Protein AF-A0A6V7JDU8-F1 (afdb_monomer_lite)

Sequence (93 aa):
NGGRIVFATDDWFAVAENLLRDDEPVWKEGLFTEFGKWMDGWETRRKRCAGHDWAIIALKEASIIKGFCIDTAYFTGNYAPRISIQAARLNED

Structure (mmCIF, N/CA/C/O backbone):
data_AF-A0A6V7JDU8-F1
#
_entry.id   AF-A0A6V7JDU8-F1
#
loop_
_atom_site.group_PDB
_atom_site.id
_atom_site.type_symbol
_atom_site.label_atom_id
_atom_site.label_alt_id
_atom_site.label_comp_id
_atom_site.label_asym_id
_atom_site.label_entity_id
_atom_site.label_seq_id
_atom_site.pdbx_PDB_ins_code
_atom_site.Cartn_x
_atom_site.Cartn_y
_atom_site.Cartn_z
_atom_site.occupancy
_atom_site.B_iso_or_equiv
_atom_site.auth_seq_id
_atom_site.auth_comp_id
_atom_site.auth_asym_id
_atom_site.auth_atom_id
_atom_site.pdbx_PDB_model_num
ATOM 1 N N . ASN A 1 1 ? -4.707 -8.317 -11.485 1.00 72.50 1 ASN A N 1
ATOM 2 C CA . ASN A 1 1 ? -3.803 -8.107 -12.664 1.00 72.50 1 ASN A CA 1
ATOM 3 C C . ASN A 1 1 ? -2.361 -8.656 -12.563 1.00 72.50 1 ASN A C 1
ATOM 5 O O . ASN A 1 1 ? -1.542 -8.340 -13.421 1.00 72.50 1 ASN A O 1
ATOM 9 N N . GLY A 1 2 ? -2.021 -9.522 -11.596 1.00 88.69 2 GLY A N 1
ATOM 10 C CA . GLY A 1 2 ? -0.708 -10.200 -11.540 1.00 88.69 2 GLY A CA 1
ATOM 11 C C . GLY A 1 2 ? 0.458 -9.381 -10.965 1.00 88.69 2 GLY A C 1
ATOM 12 O O . GLY A 1 2 ? 1.577 -9.884 -10.928 1.00 88.69 2 GLY A O 1
ATOM 13 N N . GLY A 1 3 ? 0.213 -8.146 -10.516 1.00 94.31 3 GLY A N 1
ATOM 14 C CA . GLY A 1 3 ? 1.158 -7.423 -9.664 1.00 94.31 3 GLY A CA 1
ATOM 15 C C . GLY A 1 3 ? 1.184 -8.007 -8.251 1.00 94.31 3 GLY A C 1
ATOM 16 O O . GLY A 1 3 ? 0.236 -8.678 -7.840 1.00 94.31 3 GLY A O 1
ATOM 17 N N . ARG A 1 4 ? 2.270 -7.770 -7.514 1.00 96.69 4 ARG A N 1
ATOM 18 C CA . ARG A 1 4 ? 2.451 -8.303 -6.155 1.00 96.69 4 ARG A CA 1
ATOM 19 C C . ARG A 1 4 ? 3.279 -7.377 -5.278 1.00 96.69 4 ARG A C 1
ATOM 21 O O . ARG A 1 4 ? 4.160 -6.675 -5.779 1.00 96.69 4 ARG A O 1
ATOM 28 N N . ILE A 1 5 ? 3.056 -7.451 -3.971 1.00 97.94 5 ILE A N 1
ATOM 29 C CA . ILE A 1 5 ? 3.973 -6.878 -2.988 1.00 97.94 5 ILE A CA 1
ATOM 30 C C . ILE A 1 5 ? 5.250 -7.727 -2.969 1.00 97.94 5 ILE A C 1
ATOM 32 O O . ILE A 1 5 ? 5.214 -8.957 -2.968 1.00 97.94 5 ILE A O 1
ATOM 36 N N . VAL A 1 6 ? 6.399 -7.065 -3.052 1.00 97.62 6 VAL A N 1
ATOM 37 C CA . VAL A 1 6 ? 7.726 -7.687 -2.914 1.00 97.62 6 VAL A CA 1
ATOM 38 C C . VAL A 1 6 ? 8.247 -7.498 -1.495 1.00 97.62 6 VAL A C 1
ATOM 40 O O . VAL A 1 6 ? 8.958 -8.352 -0.976 1.00 97.62 6 VAL A O 1
ATOM 43 N N . PHE A 1 7 ? 7.916 -6.358 -0.896 1.00 98.19 7 PHE A N 1
ATOM 44 C CA . PHE A 1 7 ? 8.372 -5.950 0.419 1.00 98.19 7 PHE A CA 1
ATOM 45 C C . PHE A 1 7 ? 7.441 -4.869 0.966 1.00 98.19 7 PHE A C 1
ATOM 47 O O . PHE A 1 7 ? 6.981 -4.027 0.195 1.00 98.19 7 PHE A O 1
ATOM 54 N N . ALA A 1 8 ? 7.249 -4.848 2.279 1.00 98.44 8 ALA A N 1
ATOM 55 C CA . ALA A 1 8 ? 6.661 -3.742 3.017 1.00 98.44 8 ALA A CA 1
ATOM 56 C C . ALA A 1 8 ? 7.451 -3.544 4.315 1.00 98.44 8 ALA A C 1
ATOM 58 O O . ALA A 1 8 ? 7.933 -4.508 4.914 1.00 98.44 8 ALA A O 1
ATOM 59 N N . THR A 1 9 ? 7.631 -2.294 4.743 1.00 98.19 9 THR A N 1
ATOM 60 C CA . THR A 1 9 ? 8.393 -2.004 5.967 1.00 98.19 9 THR A CA 1
ATOM 61 C C . THR A 1 9 ? 7.701 -2.479 7.237 1.00 98.19 9 THR A C 1
ATOM 63 O O . THR A 1 9 ? 8.380 -2.779 8.218 1.00 98.19 9 THR A O 1
ATOM 66 N N . ASP A 1 10 ? 6.370 -2.491 7.241 1.00 97.88 10 ASP A N 1
ATOM 67 C CA . ASP A 1 10 ? 5.547 -2.892 8.376 1.00 97.88 10 ASP A CA 1
ATOM 68 C C . ASP A 1 10 ? 4.143 -3.263 7.883 1.00 97.88 10 ASP A C 1
ATOM 70 O O . ASP A 1 10 ? 3.542 -2.498 7.139 1.00 97.88 10 ASP A O 1
ATOM 74 N N . ASP A 1 11 ? 3.622 -4.404 8.325 1.00 97.81 11 ASP A N 1
ATOM 75 C CA . ASP A 1 11 ? 2.293 -4.932 7.966 1.00 97.81 11 ASP A CA 1
ATOM 76 C C . ASP A 1 11 ? 1.447 -5.230 9.216 1.00 97.81 11 ASP A C 1
ATOM 78 O O . ASP A 1 11 ? 0.563 -6.083 9.216 1.00 97.81 11 ASP A O 1
ATOM 82 N N . TRP A 1 12 ? 1.761 -4.564 10.329 1.00 96.44 12 TRP A N 1
ATOM 83 C CA . TRP A 1 12 ? 1.243 -4.929 11.645 1.00 96.44 12 TRP A CA 1
ATOM 84 C C . TRP A 1 12 ? -0.285 -4.877 11.775 1.00 96.44 12 TRP A C 1
ATOM 86 O O . TRP A 1 12 ? -0.868 -5.813 12.312 1.00 96.44 12 TRP A O 1
ATOM 96 N N . PHE A 1 13 ? -0.937 -3.781 11.361 1.00 97.31 13 PHE A N 1
ATOM 97 C CA . PHE A 1 13 ? -2.387 -3.617 11.552 1.00 97.31 13 PHE A CA 1
ATOM 98 C C . PHE A 1 13 ? -3.184 -4.167 10.368 1.00 97.31 13 PHE A C 1
ATOM 100 O O . PHE A 1 13 ? -4.196 -4.844 10.565 1.00 97.31 13 PHE A O 1
ATOM 107 N N . ALA A 1 14 ? -2.718 -3.901 9.149 1.00 97.81 14 ALA A N 1
ATOM 108 C CA . ALA A 1 14 ? -3.268 -4.456 7.922 1.00 97.81 14 ALA A CA 1
ATOM 109 C C . ALA A 1 14 ? -2.172 -4.530 6.853 1.00 97.81 14 ALA A C 1
ATOM 111 O O . ALA A 1 14 ? -1.315 -3.652 6.800 1.00 97.81 14 ALA A O 1
ATOM 112 N N . VAL A 1 15 ? -2.200 -5.577 6.028 1.00 98.12 15 VAL A N 1
ATOM 113 C CA . VAL A 1 15 ? -1.099 -5.95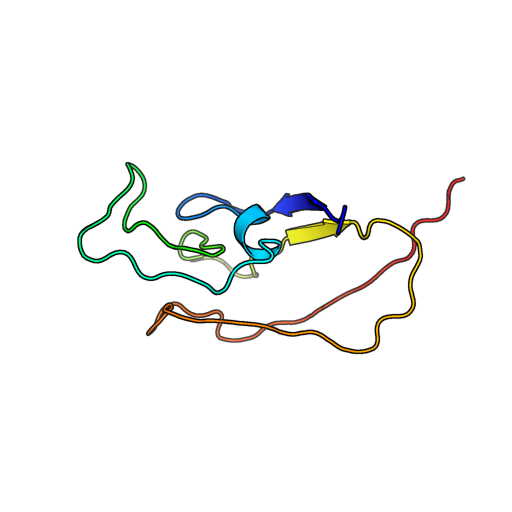8 5.127 1.00 98.12 15 VAL A CA 1
ATOM 114 C C . VAL A 1 15 ? -1.090 -5.167 3.814 1.00 98.12 15 VAL A C 1
ATOM 116 O O . VAL A 1 15 ? -2.147 -4.807 3.287 1.00 98.12 15 VAL A O 1
ATOM 119 N N . ALA A 1 16 ? 0.095 -4.922 3.253 1.00 98.50 16 ALA A N 1
ATOM 120 C CA . ALA A 1 16 ? 0.271 -4.172 2.009 1.00 98.50 16 ALA A CA 1
ATOM 121 C C . ALA A 1 16 ? -0.426 -4.808 0.795 1.00 98.50 16 ALA A C 1
ATOM 123 O O . ALA A 1 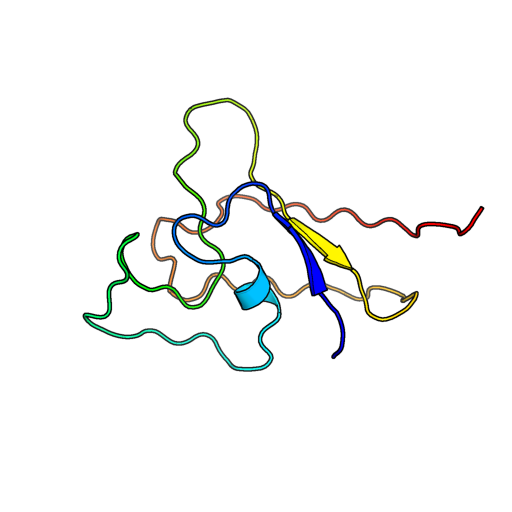16 ? -0.803 -4.097 -0.138 1.00 98.50 16 ALA A O 1
ATOM 124 N N . GLU A 1 17 ? -0.650 -6.125 0.790 1.00 97.88 17 GLU A N 1
ATOM 125 C CA . GLU A 1 17 ? -1.360 -6.831 -0.283 1.00 97.88 17 GLU A CA 1
ATOM 126 C C . GLU A 1 17 ? -2.784 -6.308 -0.490 1.00 97.88 17 GLU A C 1
ATOM 128 O O . GLU A 1 17 ? -3.301 -6.380 -1.607 1.00 97.88 17 GLU A O 1
ATOM 133 N N . ASN A 1 18 ? -3.401 -5.725 0.544 1.00 97.56 18 ASN A N 1
ATOM 134 C CA . ASN A 1 18 ? -4.726 -5.122 0.431 1.00 97.56 18 ASN A CA 1
ATOM 135 C C . ASN A 1 18 ? -4.757 -3.944 -0.560 1.00 97.56 18 ASN A C 1
ATOM 137 O O . ASN A 1 18 ? -5.796 -3.700 -1.165 1.00 97.56 18 ASN A O 1
ATOM 141 N N . LEU A 1 19 ? -3.626 -3.264 -0.800 1.00 96.88 19 LEU A N 1
ATOM 142 C CA . LEU A 1 19 ? -3.521 -2.180 -1.792 1.00 96.88 19 LEU A CA 1
ATOM 143 C C . LEU A 1 19 ? -3.752 -2.651 -3.236 1.00 96.88 19 LEU A C 1
ATOM 145 O O . LEU A 1 19 ? -3.974 -1.827 -4.119 1.00 96.88 19 LEU A O 1
ATOM 149 N N . LEU A 1 20 ? -3.619 -3.955 -3.495 1.00 96.19 20 LEU A N 1
ATOM 150 C CA . LEU A 1 20 ? -3.715 -4.550 -4.830 1.00 96.19 20 LEU A CA 1
ATOM 151 C C . LEU A 1 20 ? -5.042 -5.278 -5.067 1.00 96.19 20 LEU A C 1
ATOM 153 O O . LEU A 1 20 ? -5.173 -5.974 -6.078 1.00 96.19 20 LEU A O 1
ATOM 157 N N . ARG A 1 21 ? -5.997 -5.174 -4.136 1.00 95.19 21 ARG A N 1
ATOM 158 C CA . ARG A 1 21 ? -7.327 -5.760 -4.306 1.00 95.19 21 ARG A CA 1
ATOM 159 C C . ARG A 1 21 ? -8.066 -5.032 -5.426 1.00 95.19 21 ARG A C 1
ATOM 161 O O . ARG A 1 21 ? -7.994 -3.814 -5.534 1.00 95.19 21 ARG A O 1
ATOM 168 N N . ASP A 1 22 ? -8.759 -5.807 -6.256 1.00 93.69 22 ASP A N 1
ATOM 169 C CA . ASP A 1 22 ? -9.530 -5.278 -7.386 1.00 93.69 22 ASP A CA 1
ATOM 170 C C . ASP A 1 22 ? -10.940 -4.797 -6.951 1.00 93.69 22 ASP A C 1
ATOM 172 O O . ASP A 1 22 ? -11.626 -4.137 -7.728 1.00 93.69 22 ASP A O 1
ATOM 176 N N . ASP A 1 23 ? -11.376 -5.125 -5.727 1.00 95.50 23 ASP A N 1
ATOM 177 C CA . ASP A 1 23 ? -12.661 -4.705 -5.150 1.00 95.50 23 ASP A CA 1
ATOM 178 C C . ASP A 1 23 ? -12.567 -3.314 -4.493 1.00 95.50 23 ASP A C 1
ATOM 180 O O . ASP A 1 23 ? -11.504 -2.916 -4.017 1.00 95.50 23 ASP A O 1
ATOM 184 N N . GLU A 1 24 ? -13.696 -2.607 -4.390 1.00 96.81 24 GLU A N 1
ATOM 185 C CA . GLU A 1 24 ? -13.798 -1.370 -3.600 1.00 96.81 24 GLU A CA 1
ATOM 186 C C . GLU A 1 24 ? -13.484 -1.632 -2.112 1.00 96.81 24 GLU A C 1
ATOM 188 O O . GLU A 1 24 ? -13.923 -2.661 -1.580 1.00 96.81 24 GLU A O 1
ATOM 193 N N . PRO A 1 25 ? -12.795 -0.708 -1.410 1.00 97.56 25 PRO A N 1
ATOM 194 C CA . PRO A 1 25 ? -12.528 -0.859 0.017 1.00 97.56 25 PRO A CA 1
ATOM 195 C C . PRO A 1 25 ? -13.822 -1.028 0.822 1.00 97.56 25 PRO A C 1
ATOM 197 O O . PRO A 1 25 ? -14.834 -0.377 0.552 1.00 97.56 25 PRO A O 1
ATOM 200 N N . VAL A 1 26 ? -13.793 -1.868 1.860 1.00 97.69 26 VAL A N 1
ATOM 201 C CA . VAL A 1 26 ? -14.965 -2.139 2.707 1.00 97.69 26 VAL A CA 1
ATOM 202 C C . VAL A 1 26 ? -14.724 -1.724 4.156 1.00 97.69 26 VAL A C 1
ATOM 204 O O . VAL A 1 26 ? -13.744 -2.113 4.785 1.00 97.69 26 VAL A O 1
ATOM 207 N N . TRP A 1 27 ? -15.694 -1.026 4.753 1.00 97.06 27 TRP A N 1
ATOM 208 C CA . TRP A 1 27 ? -15.767 -0.864 6.208 1.00 97.06 27 TRP A CA 1
ATOM 209 C C . TRP A 1 27 ? -16.591 -1.979 6.849 1.00 97.06 27 TRP A C 1
ATOM 211 O O . TRP A 1 27 ? -17.752 -2.195 6.497 1.00 97.06 27 TRP A O 1
ATOM 221 N N . LYS A 1 28 ? -16.017 -2.661 7.844 1.00 97.06 28 LYS A N 1
ATOM 222 C CA . LYS A 1 28 ? -16.728 -3.664 8.650 1.00 97.06 28 LYS A CA 1
ATOM 223 C C . LYS A 1 28 ? -16.881 -3.170 10.078 1.00 97.06 28 LYS A C 1
ATOM 225 O O . LYS A 1 28 ? -15.941 -3.216 10.878 1.00 97.06 28 LYS A O 1
ATOM 230 N N . GLU A 1 29 ? -18.078 -2.693 10.400 1.00 97.06 29 GLU A N 1
ATOM 231 C CA . GLU A 1 29 ? -18.404 -2.193 11.734 1.00 97.06 29 GLU A CA 1
ATOM 232 C C . GLU A 1 29 ? -18.158 -3.273 12.799 1.00 97.06 29 GLU A C 1
ATOM 234 O O . GLU A 1 29 ? -18.442 -4.449 12.582 1.00 97.06 29 GLU A O 1
ATOM 239 N N . GLY A 1 30 ? -17.556 -2.893 13.929 1.00 96.31 30 GLY A N 1
ATOM 240 C CA . GLY A 1 30 ? -17.274 -3.828 15.029 1.00 96.31 30 GLY A CA 1
ATOM 241 C C . GLY A 1 30 ? -16.276 -4.971 14.764 1.00 96.31 30 GLY A C 1
ATOM 242 O O . GLY A 1 30 ? -16.013 -5.737 15.686 1.00 96.31 30 GLY A O 1
ATOM 243 N N . LEU A 1 31 ? -15.686 -5.103 13.567 1.00 97.69 31 LEU A N 1
ATOM 244 C CA . LEU A 1 31 ? -14.688 -6.148 13.297 1.00 97.69 31 LEU A CA 1
ATOM 245 C C . LEU A 1 31 ? -13.281 -5.746 13.766 1.00 97.69 31 LEU A C 1
ATOM 247 O O . LEU A 1 31 ? -12.796 -4.667 13.417 1.00 97.69 31 LEU A O 1
ATOM 251 N N . PHE A 1 32 ? -12.625 -6.639 14.507 1.00 97.19 32 PHE A N 1
ATOM 252 C CA . PHE A 1 32 ? -11.257 -6.503 15.012 1.00 97.19 32 PHE A CA 1
ATOM 253 C C . PHE A 1 32 ? -10.458 -7.781 14.726 1.00 97.19 32 PHE A C 1
ATOM 255 O O . PHE A 1 32 ? -11.016 -8.879 14.697 1.00 97.19 32 PHE A O 1
ATOM 262 N N . THR A 1 33 ? -9.158 -7.625 14.516 1.00 95.56 33 THR A N 1
ATOM 263 C CA . THR A 1 33 ? -8.156 -8.694 14.489 1.00 95.56 33 THR A CA 1
ATOM 264 C C . THR A 1 33 ? -7.418 -8.725 15.830 1.00 95.56 33 THR A C 1
ATOM 266 O O . THR A 1 33 ? -7.642 -7.880 16.698 1.00 95.56 33 THR A O 1
ATOM 269 N N . GLU A 1 34 ? -6.494 -9.667 16.008 1.00 95.81 34 GLU A N 1
ATOM 270 C CA . GLU A 1 34 ? -5.599 -9.662 17.175 1.00 95.81 34 GLU A CA 1
ATOM 271 C C . GLU A 1 34 ? -4.672 -8.432 17.225 1.00 95.81 34 GLU A C 1
ATOM 273 O O . GLU A 1 34 ? -4.159 -8.083 18.288 1.00 95.81 34 GLU A O 1
ATOM 278 N N . PHE A 1 35 ? -4.494 -7.741 16.095 1.00 94.50 35 PHE A N 1
ATOM 279 C CA . PHE A 1 35 ? -3.619 -6.579 15.976 1.00 94.50 35 PHE A CA 1
ATOM 280 C C . PHE A 1 35 ? -4.353 -5.246 16.119 1.00 94.50 35 PHE A C 1
ATOM 282 O O . PHE A 1 35 ? -3.695 -4.230 16.314 1.00 94.50 35 PHE A O 1
ATOM 289 N N . GLY A 1 36 ? -5.688 -5.216 16.071 1.00 94.88 36 GLY A N 1
ATOM 290 C CA . GLY A 1 36 ? -6.466 -3.983 16.197 1.00 94.88 36 GLY A CA 1
ATOM 291 C C . GLY A 1 36 ? -7.755 -3.999 15.385 1.00 94.88 36 GLY A C 1
ATOM 292 O O . GLY A 1 36 ? -8.338 -5.050 15.132 1.00 94.88 36 GLY A O 1
ATOM 293 N N . LYS A 1 37 ? -8.245 -2.817 14.999 1.00 95.62 37 LYS A N 1
ATOM 294 C CA . LYS A 1 37 ? -9.397 -2.701 14.096 1.00 95.62 37 LYS A CA 1
ATOM 295 C C . LYS A 1 37 ? -9.040 -3.366 12.762 1.00 95.62 37 LYS A C 1
ATOM 297 O O . LYS A 1 37 ? -7.956 -3.135 12.243 1.00 95.62 37 LYS A O 1
ATOM 302 N N . TRP A 1 38 ? -9.934 -4.188 12.212 1.00 97.31 38 TRP A N 1
ATOM 303 C CA . TRP A 1 38 ? -9.727 -4.706 10.859 1.00 97.31 38 TRP A CA 1
ATOM 304 C C . TRP A 1 38 ? -9.905 -3.572 9.846 1.00 97.31 38 TRP A C 1
ATOM 306 O O . TRP A 1 38 ? -10.934 -2.893 9.879 1.00 97.31 38 TRP A O 1
ATOM 316 N N . MET A 1 39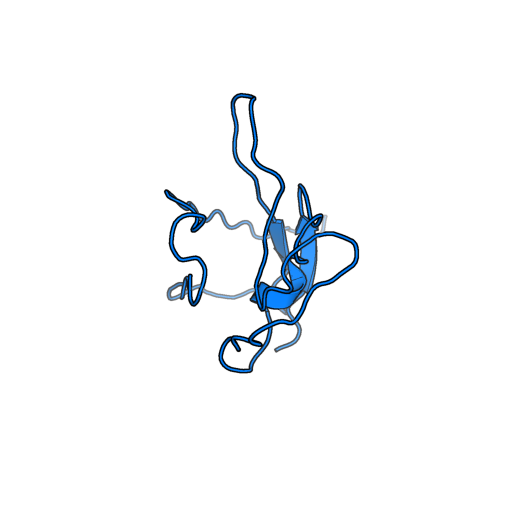 ? -8.930 -3.408 8.953 1.00 97.31 39 MET A N 1
ATOM 317 C CA . MET A 1 39 ? -8.934 -2.396 7.899 1.00 97.31 39 MET A CA 1
ATOM 318 C C . MET A 1 39 ? -8.746 -3.049 6.530 1.00 97.31 39 MET A C 1
ATOM 320 O O . MET A 1 39 ? -7.905 -3.935 6.368 1.00 97.31 39 MET A O 1
ATOM 324 N N . ASP A 1 40 ? -9.512 -2.584 5.545 1.00 97.19 40 ASP A N 1
ATOM 325 C CA . ASP A 1 40 ? -9.395 -3.005 4.146 1.00 97.19 40 ASP A CA 1
ATOM 326 C C . ASP A 1 40 ? -8.421 -2.092 3.396 1.00 97.19 40 ASP A C 1
ATOM 328 O O . ASP A 1 40 ? -8.794 -1.221 2.616 1.00 97.19 40 ASP A O 1
ATOM 332 N N . GLY A 1 41 ? -7.149 -2.218 3.752 1.00 97.75 41 GLY A N 1
ATOM 333 C CA . GLY A 1 41 ? -6.066 -1.387 3.243 1.00 97.75 41 GLY A CA 1
ATOM 334 C C . GLY A 1 41 ? -4.744 -1.773 3.892 1.00 97.75 41 GLY A C 1
ATOM 335 O O . GLY A 1 41 ? -4.646 -2.828 4.519 1.00 97.75 41 GLY A O 1
ATOM 336 N N . TRP A 1 42 ? -3.735 -0.920 3.749 1.00 98.50 42 TRP A N 1
ATOM 337 C CA . TRP A 1 42 ? -2.433 -1.100 4.389 1.00 98.50 42 TRP A CA 1
ATOM 338 C C . TRP A 1 42 ? -2.280 -0.141 5.566 1.00 98.50 42 TRP A C 1
ATOM 340 O O . TRP A 1 42 ? -2.422 1.071 5.398 1.00 98.50 42 TRP A O 1
ATOM 350 N N . GLU A 1 43 ? -1.988 -0.675 6.753 1.00 98.25 43 GLU A N 1
ATOM 351 C CA . GLU A 1 43 ? -1.819 0.123 7.966 1.00 98.25 43 GLU A CA 1
ATOM 352 C C . GLU A 1 43 ? -0.599 -0.332 8.770 1.00 98.25 43 GLU A C 1
ATOM 354 O O . GLU A 1 43 ? -0.508 -1.471 9.240 1.00 98.25 43 GLU A O 1
ATOM 359 N N . THR A 1 44 ? 0.329 0.604 8.968 1.00 97.69 44 THR A N 1
ATOM 360 C CA . THR A 1 44 ? 1.561 0.399 9.731 1.00 97.69 44 THR A CA 1
ATOM 361 C C . THR A 1 44 ? 1.426 0.888 11.169 1.00 97.69 44 THR A C 1
ATOM 363 O O . THR A 1 44 ? 0.520 1.650 11.527 1.00 97.69 44 THR A O 1
ATOM 366 N N . ARG A 1 45 ? 2.355 0.485 12.043 1.00 96.62 45 ARG A N 1
ATOM 367 C CA . ARG A 1 45 ? 2.435 1.084 13.377 1.00 96.62 45 ARG A CA 1
ATOM 368 C C . ARG A 1 45 ? 2.839 2.545 13.283 1.00 96.62 45 ARG A C 1
ATOM 370 O O . ARG A 1 45 ? 3.668 2.947 12.472 1.00 96.62 45 ARG A O 1
ATOM 377 N N . ARG A 1 46 ? 2.337 3.343 14.230 1.00 94.94 46 ARG A N 1
ATOM 378 C CA . ARG A 1 46 ? 2.755 4.742 14.378 1.00 94.94 46 ARG A CA 1
ATOM 379 C C . ARG A 1 46 ? 4.268 4.839 14.547 1.00 94.94 46 ARG A C 1
ATOM 381 O O . ARG A 1 46 ? 4.815 4.481 15.594 1.00 94.94 46 ARG A O 1
ATOM 388 N N . LYS A 1 47 ? 4.928 5.414 13.547 1.00 93.56 47 LYS A N 1
ATOM 389 C CA . LYS A 1 47 ? 6.362 5.676 13.581 1.00 93.56 47 LYS A CA 1
ATOM 390 C C . LYS A 1 47 ? 6.667 6.843 14.524 1.00 93.56 47 LYS A C 1
ATOM 392 O O . LYS A 1 47 ? 6.094 7.922 14.404 1.00 93.56 47 LYS A O 1
ATOM 397 N N . ARG A 1 48 ? 7.568 6.618 15.486 1.00 95.00 48 ARG A N 1
ATOM 398 C CA . ARG A 1 48 ? 8.058 7.638 16.442 1.00 95.00 48 ARG A CA 1
ATOM 399 C C . ARG A 1 48 ? 9.511 8.050 16.187 1.00 95.00 48 ARG A C 1
ATOM 401 O O . ARG A 1 48 ? 10.108 8.747 17.000 1.00 95.00 48 ARG A O 1
ATOM 408 N N . CYS A 1 49 ? 10.076 7.604 15.072 1.00 94.56 49 CYS A N 1
ATOM 409 C CA . CYS A 1 49 ? 11.403 7.961 14.591 1.00 94.56 49 CYS A CA 1
ATOM 410 C C . CYS A 1 49 ? 11.302 8.663 13.229 1.00 94.56 49 CYS A C 1
ATOM 412 O O . CYS A 1 49 ? 10.253 8.646 12.584 1.00 94.56 49 CYS A O 1
ATOM 414 N N . ALA A 1 50 ? 12.389 9.301 12.796 1.00 95.25 50 ALA A N 1
ATOM 415 C CA . ALA A 1 50 ? 12.446 9.917 11.476 1.00 95.25 50 ALA A CA 1
ATOM 416 C C . ALA A 1 50 ? 12.343 8.854 10.366 1.00 95.25 50 ALA A C 1
ATOM 418 O O . ALA A 1 50 ? 12.924 7.775 10.476 1.00 95.25 50 ALA A O 1
ATOM 419 N N . GLY A 1 51 ? 11.624 9.177 9.289 1.00 94.69 51 GLY A N 1
ATOM 420 C CA . GLY A 1 51 ? 11.447 8.306 8.127 1.00 94.69 51 GLY A CA 1
ATOM 421 C C . GLY A 1 51 ? 9.991 8.206 7.679 1.00 94.69 51 GLY A C 1
ATOM 422 O O . GLY A 1 51 ? 9.141 8.991 8.095 1.00 94.69 51 GLY A O 1
ATOM 423 N N . HIS A 1 52 ? 9.721 7.234 6.814 1.00 96.38 52 HIS A N 1
ATOM 424 C CA . HIS A 1 52 ? 8.388 6.872 6.332 1.00 96.38 52 HIS A CA 1
ATOM 425 C C . HIS A 1 52 ? 8.282 5.348 6.226 1.00 96.38 52 HIS A C 1
ATOM 427 O O . HIS A 1 52 ? 9.292 4.644 6.331 1.00 96.38 52 HIS A O 1
ATOM 433 N N . ASP A 1 53 ? 7.063 4.840 6.103 1.00 97.81 53 ASP A N 1
ATOM 434 C CA . ASP A 1 53 ? 6.814 3.457 5.703 1.00 97.81 53 ASP A CA 1
ATOM 435 C C . ASP A 1 53 ? 6.646 3.391 4.190 1.00 97.81 53 ASP A C 1
ATOM 437 O O . ASP A 1 53 ? 6.192 4.350 3.563 1.00 97.81 53 ASP A O 1
ATOM 441 N N . TRP A 1 54 ? 7.087 2.287 3.600 1.00 98.12 54 TRP A N 1
ATOM 442 C CA . TRP A 1 54 ? 7.038 2.084 2.158 1.00 98.12 54 TRP A CA 1
ATOM 443 C C . TRP A 1 54 ? 6.876 0.603 1.820 1.00 98.12 54 TRP A C 1
ATOM 445 O O . TRP A 1 54 ? 7.235 -0.277 2.603 1.00 98.12 54 TRP A O 1
ATOM 455 N N . ALA A 1 55 ? 6.339 0.349 0.632 1.00 98.44 55 ALA A N 1
ATOM 456 C CA . ALA A 1 55 ? 6.214 -0.977 0.056 1.00 98.44 55 ALA A CA 1
ATOM 457 C C . ALA A 1 55 ? 6.746 -0.973 -1.382 1.00 98.44 55 ALA A C 1
ATOM 459 O O . ALA A 1 55 ? 6.666 0.036 -2.086 1.00 98.44 55 ALA A O 1
ATOM 460 N N . ILE A 1 56 ? 7.300 -2.103 -1.817 1.00 98.12 56 ILE A N 1
ATOM 461 C CA . ILE A 1 56 ? 7.694 -2.341 -3.207 1.00 98.12 56 ILE A CA 1
ATOM 462 C C . ILE A 1 56 ? 6.596 -3.154 -3.868 1.00 98.12 56 ILE A C 1
ATOM 464 O O . ILE A 1 56 ? 6.306 -4.275 -3.450 1.00 98.12 56 ILE A O 1
ATOM 468 N N . ILE A 1 57 ? 6.054 -2.615 -4.953 1.00 97.25 57 ILE A N 1
ATOM 469 C CA . ILE A 1 57 ? 5.074 -3.295 -5.790 1.00 97.25 57 ILE A CA 1
ATOM 470 C C . ILE A 1 57 ? 5.766 -3.696 -7.091 1.00 97.25 57 ILE A C 1
ATOM 472 O O . ILE A 1 57 ? 6.225 -2.839 -7.847 1.00 97.25 57 ILE A O 1
ATOM 476 N N . ALA A 1 58 ? 5.836 -4.998 -7.364 1.00 96.56 58 ALA A N 1
ATOM 477 C CA . ALA A 1 58 ? 6.237 -5.496 -8.672 1.00 96.56 58 ALA A CA 1
ATOM 478 C C . ALA A 1 58 ? 5.027 -5.483 -9.606 1.00 96.56 58 ALA A C 1
ATOM 480 O O . ALA A 1 58 ? 4.001 -6.108 -9.322 1.00 96.56 58 ALA A O 1
ATOM 481 N 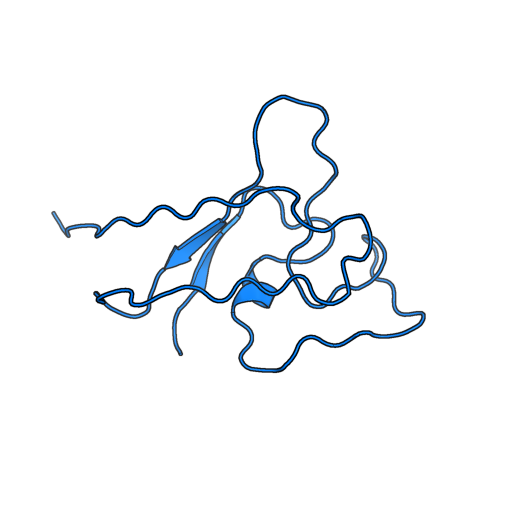N . LEU A 1 59 ? 5.163 -4.791 -10.735 1.00 95.25 59 LEU A N 1
ATOM 482 C CA . LEU A 1 59 ? 4.214 -4.901 -11.836 1.00 95.25 59 LEU A CA 1
ATOM 483 C C . LEU A 1 59 ? 4.388 -6.259 -12.524 1.00 95.25 59 LEU A C 1
ATOM 485 O O . LEU A 1 59 ? 5.481 -6.824 -12.526 1.00 95.25 59 LEU A O 1
ATOM 489 N N . LYS A 1 60 ? 3.312 -6.765 -13.132 1.00 93.44 60 LYS A N 1
ATOM 490 C CA . LYS A 1 60 ? 3.331 -8.037 -13.867 1.00 93.44 60 LYS A CA 1
ATOM 491 C C . LYS A 1 60 ? 4.374 -8.041 -14.992 1.00 93.44 60 LYS A C 1
ATOM 493 O O . LYS A 1 60 ? 4.995 -9.065 -15.249 1.00 93.44 60 LYS A O 1
ATOM 498 N N . GLU A 1 61 ? 4.538 -6.906 -15.664 1.00 92.12 61 GLU A N 1
ATOM 499 C CA . GLU A 1 61 ? 5.434 -6.737 -16.805 1.00 92.12 61 GLU A CA 1
ATOM 500 C C . GLU A 1 61 ? 5.918 -5.287 -16.923 1.00 92.12 61 GLU A C 1
ATOM 502 O O . GLU A 1 61 ? 5.348 -4.363 -16.326 1.00 92.12 61 GLU A O 1
ATOM 507 N N . ALA A 1 62 ? 6.973 -5.077 -17.712 1.00 92.62 62 ALA A N 1
ATOM 508 C CA . ALA A 1 62 ? 7.493 -3.744 -17.994 1.00 92.62 62 ALA A CA 1
ATOM 509 C C . ALA A 1 62 ? 6.408 -2.874 -18.648 1.00 92.62 62 ALA A C 1
ATOM 511 O O . ALA A 1 62 ? 5.849 -3.235 -19.679 1.00 92.62 62 ALA A O 1
ATOM 512 N N . SER A 1 63 ? 6.116 -1.722 -18.042 1.00 92.00 63 SER A N 1
ATOM 513 C CA . SER A 1 63 ? 4.929 -0.928 -18.373 1.00 92.00 63 SER A CA 1
ATOM 514 C C . SER A 1 63 ? 5.217 0.573 -18.387 1.00 92.00 63 SER A C 1
ATOM 516 O O . SER A 1 63 ? 6.128 1.054 -17.711 1.00 92.00 63 SER A O 1
ATOM 518 N N . ILE A 1 64 ? 4.398 1.329 -19.125 1.00 94.94 64 ILE A N 1
ATOM 519 C CA . ILE A 1 64 ? 4.378 2.798 -19.079 1.00 94.94 64 ILE A CA 1
ATOM 520 C C . ILE A 1 64 ? 3.289 3.235 -18.100 1.00 94.94 64 ILE A C 1
ATOM 522 O O . ILE A 1 64 ? 2.102 3.038 -18.357 1.00 94.94 64 ILE A O 1
ATOM 526 N N . ILE A 1 65 ? 3.686 3.875 -17.003 1.00 94.19 65 ILE A N 1
ATOM 527 C CA . ILE A 1 65 ? 2.751 4.374 -15.992 1.00 94.19 65 ILE A CA 1
ATOM 528 C C . ILE A 1 65 ? 2.087 5.662 -16.494 1.00 94.19 65 ILE A C 1
ATOM 530 O O . ILE A 1 65 ? 2.766 6.606 -16.896 1.00 94.19 65 ILE A O 1
ATOM 534 N N . LYS A 1 66 ? 0.750 5.701 -16.471 1.00 96.75 66 LYS A N 1
ATOM 535 C CA . LYS A 1 66 ? -0.048 6.877 -16.872 1.00 96.75 66 LYS A CA 1
ATOM 536 C C . LYS A 1 66 ? -0.546 7.710 -15.695 1.00 96.75 66 LYS A C 1
ATOM 538 O O . LYS A 1 66 ? -0.830 8.888 -15.868 1.00 96.75 66 LYS A O 1
ATOM 543 N N . GLY A 1 67 ? -0.635 7.108 -14.517 1.00 95.88 67 GLY A N 1
ATOM 544 C CA . GLY A 1 67 ? -1.098 7.750 -13.298 1.00 95.88 67 GLY A CA 1
ATOM 545 C C . GLY A 1 67 ? -1.179 6.744 -12.159 1.00 95.88 67 GLY A C 1
ATOM 546 O O . GLY A 1 67 ? -0.904 5.559 -12.351 1.00 95.88 67 GLY A O 1
ATOM 547 N N . PHE A 1 68 ? -1.569 7.235 -10.988 1.00 95.62 68 PHE A N 1
ATOM 548 C CA . PHE A 1 68 ? -1.794 6.438 -9.789 1.00 95.62 68 PHE A CA 1
ATOM 549 C C . PHE A 1 68 ? -3.136 6.830 -9.180 1.00 95.62 68 PHE A C 1
ATOM 551 O O . PHE A 1 68 ? -3.477 8.013 -9.160 1.00 95.62 68 PHE A O 1
ATOM 558 N N . CYS A 1 69 ? -3.865 5.845 -8.665 1.00 95.44 69 CYS A N 1
ATOM 559 C CA . CYS A 1 69 ? -4.963 6.077 -7.741 1.00 95.44 69 CYS A CA 1
ATOM 560 C C . CYS A 1 69 ? -4.440 5.773 -6.340 1.00 95.44 69 CYS A C 1
ATOM 562 O O . CYS A 1 69 ? -3.939 4.675 -6.104 1.00 95.44 69 CYS A O 1
ATOM 564 N N . ILE A 1 70 ? -4.511 6.752 -5.444 1.00 96.81 70 ILE A N 1
ATOM 565 C CA . ILE A 1 70 ? -4.290 6.525 -4.021 1.00 96.81 70 ILE A CA 1
ATOM 566 C C . ILE A 1 70 ? -5.644 6.687 -3.354 1.00 96.81 70 ILE A C 1
ATOM 568 O O . ILE A 1 70 ? -6.167 7.800 -3.286 1.00 96.81 70 ILE A O 1
ATOM 572 N N . ASP A 1 71 ? -6.169 5.579 -2.853 1.00 97.56 71 ASP A N 1
ATOM 573 C CA . ASP A 1 71 ? -7.381 5.571 -2.056 1.00 97.56 71 ASP A CA 1
ATOM 574 C C . ASP A 1 71 ? -7.030 5.474 -0.567 1.00 97.56 71 ASP A C 1
ATOM 576 O O . ASP A 1 71 ? -6.250 4.621 -0.142 1.00 97.56 71 ASP A O 1
ATOM 580 N N . THR A 1 72 ? -7.585 6.387 0.225 1.00 97.56 72 THR A N 1
ATOM 581 C CA . THR A 1 72 ? -7.451 6.418 1.687 1.00 97.56 72 THR A CA 1
ATOM 582 C C . THR A 1 72 ? -8.798 6.185 2.373 1.00 97.56 72 THR A C 1
ATOM 584 O O . THR A 1 72 ? -9.013 6.673 3.488 1.00 97.56 72 THR A O 1
ATOM 587 N N . ALA A 1 73 ? -9.732 5.507 1.701 1.00 97.81 73 ALA A N 1
ATOM 588 C CA . ALA A 1 73 ? -11.059 5.199 2.212 1.00 97.81 73 ALA A CA 1
ATOM 589 C C . ALA A 1 73 ? -10.996 4.624 3.635 1.00 97.81 73 ALA A C 1
ATOM 591 O O . ALA A 1 73 ? -10.174 3.771 3.955 1.00 97.81 73 ALA A O 1
ATOM 592 N N . TYR A 1 74 ? -11.876 5.126 4.502 1.00 97.56 74 TYR A N 1
ATOM 593 C CA . TYR A 1 74 ? -12.041 4.708 5.902 1.00 97.56 74 TYR A CA 1
ATOM 594 C C . TYR A 1 74 ? -10.867 4.974 6.861 1.00 97.56 74 TYR A C 1
ATOM 596 O O . TYR A 1 74 ? -11.033 4.818 8.071 1.00 97.56 74 TYR A O 1
ATOM 604 N N . PHE A 1 75 ? -9.730 5.485 6.388 1.00 97.19 75 PHE A N 1
ATOM 605 C CA . PHE A 1 75 ? -8.637 5.958 7.243 1.00 97.19 75 PHE A CA 1
ATOM 606 C C . PHE A 1 75 ? -8.893 7.394 7.733 1.00 97.19 75 PHE A C 1
ATOM 608 O O . PHE A 1 75 ? -8.202 8.344 7.367 1.00 97.19 75 PHE A O 1
ATOM 615 N N . THR A 1 76 ? -9.920 7.601 8.561 1.00 93.00 76 THR A N 1
ATOM 616 C CA . THR A 1 76 ? -10.344 8.941 9.009 1.00 93.00 76 THR A CA 1
ATOM 617 C C . THR A 1 76 ? -9.517 9.436 10.200 1.00 93.00 76 THR A C 1
ATOM 619 O O . THR A 1 76 ? -9.912 9.309 11.358 1.00 93.00 76 THR A O 1
ATOM 622 N N . GLY A 1 77 ? -8.350 10.012 9.909 1.00 94.69 77 GLY A N 1
ATOM 623 C CA . GLY A 1 77 ? -7.438 10.621 10.890 1.00 94.69 77 GLY A CA 1
ATOM 624 C C . GLY A 1 77 ? -6.093 9.904 11.046 1.00 94.69 77 GLY A C 1
ATOM 625 O O . GLY A 1 77 ? -5.167 10.465 11.628 1.00 94.69 77 GLY A O 1
ATOM 626 N N . ASN A 1 78 ? -5.969 8.696 10.497 1.00 95.81 78 ASN A N 1
ATOM 627 C CA . ASN A 1 78 ? -4.728 7.921 10.386 1.00 95.81 78 AS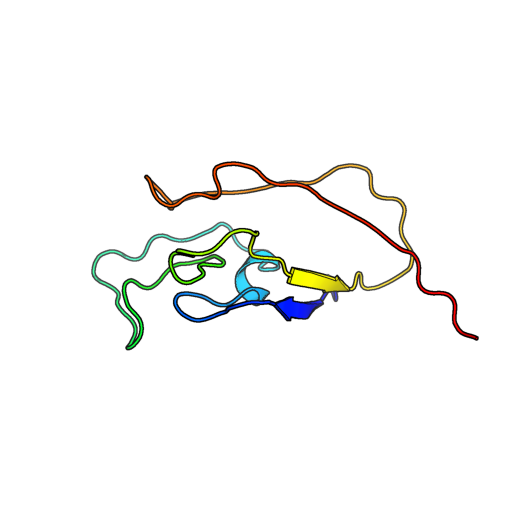N A CA 1
ATOM 628 C C . ASN A 1 78 ? -4.288 7.699 8.925 1.00 95.81 78 ASN A C 1
ATOM 630 O O . ASN A 1 78 ? -3.343 6.949 8.699 1.00 95.81 78 ASN A O 1
ATOM 634 N N . TYR A 1 79 ? -4.930 8.349 7.946 1.00 96.75 79 TYR A N 1
ATOM 635 C CA . TYR A 1 79 ? -4.483 8.319 6.551 1.00 96.75 79 TYR A CA 1
ATOM 636 C C . TYR A 1 79 ? -3.039 8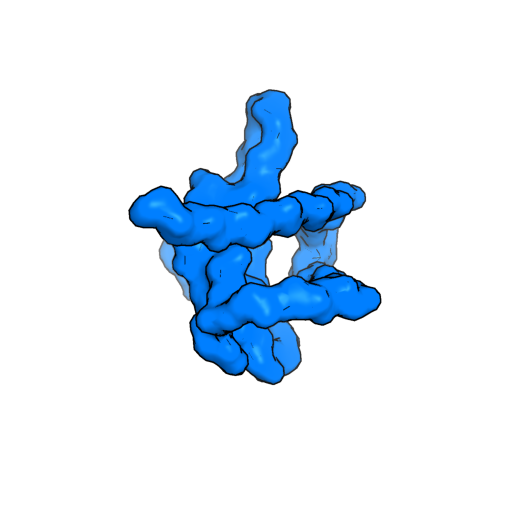.818 6.410 1.00 96.75 79 TYR A C 1
ATOM 638 O O . TYR A 1 79 ? -2.558 9.641 7.196 1.00 96.75 79 TYR A O 1
ATOM 646 N N . ALA A 1 80 ? -2.352 8.354 5.365 1.00 96.25 80 ALA A N 1
ATOM 647 C CA . ALA A 1 80 ? -1.005 8.809 5.053 1.00 96.25 80 ALA A CA 1
ATOM 648 C C . ALA A 1 80 ? -1.014 10.320 4.735 1.00 96.25 80 ALA A C 1
ATOM 650 O O . ALA A 1 80 ? -1.609 10.736 3.739 1.00 96.25 80 ALA A O 1
ATOM 651 N N . PRO A 1 81 ? -0.343 11.174 5.530 1.00 94.75 81 PRO A N 1
ATOM 652 C CA . PRO A 1 81 ? -0.439 12.625 5.360 1.00 94.75 81 PRO A CA 1
ATOM 653 C C . PRO A 1 81 ? 0.281 13.130 4.103 1.00 94.75 81 PRO A C 1
ATOM 655 O O . PRO A 1 81 ? -0.004 14.225 3.623 1.00 94.75 81 PRO A O 1
ATOM 658 N N . ARG A 1 82 ? 1.260 12.367 3.605 1.00 96.25 82 ARG A N 1
ATOM 659 C CA . ARG A 1 82 ? 2.009 12.621 2.371 1.00 96.25 82 ARG A CA 1
ATOM 660 C C . ARG A 1 82 ? 2.439 11.294 1.771 1.00 96.25 82 ARG A C 1
ATOM 662 O O . ARG A 1 82 ? 2.775 10.372 2.509 1.00 96.25 82 ARG A O 1
ATOM 669 N N . ILE A 1 83 ? 2.476 11.243 0.446 1.00 97.56 83 ILE A N 1
ATOM 670 C CA . ILE A 1 83 ? 2.853 10.058 -0.322 1.00 97.56 83 ILE A CA 1
ATOM 671 C C . ILE A 1 83 ? 3.803 10.496 -1.431 1.00 97.56 83 ILE A C 1
ATOM 673 O O . ILE A 1 83 ? 3.643 11.568 -2.016 1.00 97.56 83 ILE A O 1
ATOM 677 N N . SER A 1 84 ? 4.796 9.664 -1.713 1.00 97.69 84 SER A N 1
ATOM 678 C CA . SER A 1 84 ? 5.633 9.765 -2.901 1.00 97.69 84 SER A CA 1
ATOM 679 C C . SER A 1 84 ? 5.666 8.412 -3.594 1.00 97.69 84 SER A C 1
ATOM 681 O O . SER A 1 84 ? 5.566 7.373 -2.944 1.00 97.69 84 SER A O 1
ATOM 683 N N . ILE A 1 85 ? 5.798 8.429 -4.919 1.00 97.88 85 ILE A N 1
ATOM 684 C CA . ILE A 1 85 ? 5.941 7.216 -5.718 1.00 97.88 85 ILE A CA 1
ATOM 685 C C . ILE A 1 85 ? 7.266 7.281 -6.461 1.00 97.88 85 ILE A C 1
ATOM 687 O O . ILE A 1 85 ? 7.593 8.286 -7.092 1.00 97.88 85 ILE A O 1
ATOM 691 N N . GLN A 1 86 ? 8.024 6.195 -6.371 1.00 96.94 86 GLN A N 1
ATOM 692 C CA . GLN A 1 86 ? 9.257 5.980 -7.114 1.00 96.94 86 GLN A CA 1
ATOM 693 C C . GLN A 1 86 ? 9.084 4.727 -7.966 1.00 96.94 86 GLN A C 1
ATOM 695 O O . GLN A 1 86 ? 8.407 3.783 -7.560 1.00 96.94 86 GLN A O 1
ATOM 700 N N . ALA A 1 87 ? 9.686 4.723 -9.150 1.00 95.75 87 ALA A N 1
ATOM 701 C CA . ALA A 1 87 ? 9.631 3.595 -10.065 1.00 95.75 87 ALA A CA 1
ATOM 702 C C . ALA A 1 87 ? 11.027 3.311 -10.614 1.00 95.75 87 ALA A C 1
ATOM 704 O O . ALA A 1 87 ? 11.791 4.231 -10.905 1.00 95.75 87 ALA A O 1
ATOM 705 N N . ALA A 1 88 ? 11.331 2.030 -10.780 1.00 94.00 88 ALA A N 1
ATOM 706 C CA . ALA A 1 88 ? 12.537 1.563 -11.435 1.00 94.00 88 ALA A CA 1
ATOM 707 C C . ALA A 1 88 ? 12.176 0.408 -12.368 1.00 94.00 88 ALA A C 1
ATOM 709 O O . ALA A 1 88 ? 11.278 -0.385 -12.079 1.00 94.00 88 ALA A O 1
ATOM 710 N N . ARG A 1 89 ? 12.897 0.304 -13.483 1.00 93.25 89 ARG A N 1
ATOM 711 C CA . ARG A 1 89 ? 12.929 -0.910 -14.293 1.00 93.25 89 ARG A CA 1
ATOM 712 C C . ARG A 1 89 ? 14.194 -1.657 -13.901 1.00 93.25 89 ARG A C 1
ATOM 714 O O . ARG A 1 89 ? 15.284 -1.145 -14.135 1.00 93.25 89 ARG A O 1
ATOM 721 N N . LEU A 1 90 ? 14.044 -2.825 -13.284 1.00 87.62 90 LEU A N 1
ATOM 722 C CA . LEU A 1 90 ? 15.182 -3.710 -13.084 1.00 87.62 90 LEU A CA 1
ATOM 723 C C . LEU A 1 90 ? 15.558 -4.304 -14.441 1.00 87.62 90 LEU A C 1
ATOM 725 O O . LEU A 1 90 ? 14.689 -4.784 -15.172 1.00 87.62 90 LEU A O 1
ATOM 729 N N . ASN A 1 91 ? 16.837 -4.215 -14.781 1.00 83.44 91 ASN A N 1
ATOM 730 C CA . ASN A 1 91 ? 17.391 -4.975 -15.887 1.00 83.44 91 ASN A CA 1
ATOM 731 C C . ASN A 1 91 ? 17.758 -6.360 -15.352 1.00 83.44 91 ASN A C 1
ATOM 733 O O . ASN A 1 91 ? 18.150 -6.488 -14.192 1.00 83.44 91 ASN A O 1
ATOM 737 N N . GLU A 1 92 ? 17.599 -7.381 -16.183 1.00 70.88 92 GLU A N 1
ATOM 738 C CA . GLU A 1 92 ? 18.268 -8.654 -15.942 1.00 70.88 92 GLU A CA 1
ATOM 739 C C . GLU A 1 92 ? 19.721 -8.459 -16.390 1.00 70.88 92 GLU A C 1
ATOM 741 O O . GLU A 1 92 ? 19.947 -8.065 -17.538 1.00 70.88 92 GLU A O 1
ATOM 746 N N . ASP A 1 93 ? 20.668 -8.626 -15.466 1.00 58.91 93 ASP A N 1
ATOM 747 C CA . ASP A 1 93 ? 22.083 -8.817 -15.810 1.00 58.91 93 ASP A CA 1
ATOM 748 C C . ASP A 1 93 ? 22.298 -10.242 -16.344 1.00 58.91 93 ASP A C 1
ATOM 750 O O . ASP A 1 93 ? 21.696 -11.185 -15.770 1.00 58.91 93 ASP A O 1
#

pLDDT: mean 95.11, std 5.68, range [58.91, 98.5]

InterPro domains:
  IPR005164 Allantoicase [PTHR12045] (2-92)
  IPR008979 Galactose-binding-like domain superfamily [SSF49785] (1-93)
  IPR015908 Allantoicase domain [PF03561] (2-92)

Organism: NCBI:txid1563983

Radius of gyration: 14.63 Å; chains: 1; bounding box: 40×23×36 Å

Secondary structure (DSSP, 8-state):
---EEEEES--SSB-GGGGG-SSPP---TT-EETTEE--SS-B-----SSS---EEEE-SS-----------TT-TTTS-S--------PPP-

Foldseek 3Di:
DQKDWPDKPFQQQHHQRLVVDPDDWDDDPPDADPRGHHGSHGDGPDDPDDDDIDIDMGDNDDDDDPDDDDDPPPCVPVGDPDDDDDDDDDDDD